Protein AF-A0AAF0C983-F1 (afdb_monomer_lite)

Foldseek 3Di:
DDPPPPVVVVLVVLLVQCVVCVVVPDDSLQSLLPPPCPPDALLVLLVSQLSSCQVVVHQADDLVCLLVQLVVVCVVVQKAFSLLVCQNRVHYDPVSSVVSLVVVQKDWDQDVVVSGIMIHRPPDDPVVNVVSPVVDDHHDDPSSVCSSVSVDPVVVVVVVVVD

Structure (mmCIF, N/CA/C/O backbone):
data_AF-A0AAF0C983-F1
#
_entry.id   AF-A0AAF0C983-F1
#
loop_
_atom_site.group_PDB
_atom_site.id
_atom_site.type_symbol
_atom_site.label_atom_id
_atom_site.label_alt_id
_atom_site.label_comp_id
_atom_site.label_asym_id
_atom_site.label_entity_id
_atom_site.label_seq_id
_atom_site.pdbx_PDB_ins_code
_atom_site.Cartn_x
_atom_site.Cartn_y
_atom_site.Cartn_z
_atom_site.occupancy
_atom_site.B_iso_or_equiv
_atom_site.auth_seq_id
_atom_site.auth_comp_id
_atom_site.auth_asym_id
_atom_site.auth_atom_id
_atom_site.pdbx_PDB_model_num
ATOM 1 N N . MET A 1 1 ? 22.493 5.975 16.125 1.00 35.97 1 MET A N 1
ATOM 2 C CA . MET A 1 1 ? 21.408 5.605 17.059 1.00 35.97 1 MET A CA 1
ATOM 3 C C . MET A 1 1 ? 20.567 6.843 17.314 1.00 35.97 1 MET A C 1
ATOM 5 O O . MET A 1 1 ? 21.024 7.735 18.011 1.00 35.97 1 MET A O 1
ATOM 9 N N . GLY A 1 2 ? 19.399 6.946 16.688 1.00 37.75 2 GLY A N 1
ATOM 10 C CA . GLY A 1 2 ? 18.478 8.067 16.873 1.00 37.75 2 GLY A CA 1
ATOM 11 C C . GLY A 1 2 ? 17.188 7.818 16.095 1.00 37.75 2 GLY A C 1
ATOM 12 O O . GLY A 1 2 ? 17.262 7.388 14.949 1.00 37.75 2 GLY A O 1
ATOM 13 N N . ASN A 1 3 ? 16.045 8.084 16.733 1.00 36.78 3 ASN A N 1
ATOM 14 C CA . ASN A 1 3 ? 14.679 8.077 16.181 1.00 36.78 3 ASN A CA 1
ATOM 15 C C . ASN A 1 3 ? 13.974 6.737 15.889 1.00 36.78 3 ASN A C 1
ATOM 17 O O . ASN A 1 3 ? 13.240 6.645 14.913 1.00 36.78 3 ASN A O 1
ATOM 21 N N . LEU A 1 4 ? 14.071 5.739 16.773 1.00 40.84 4 LEU A N 1
ATOM 22 C CA . LEU A 1 4 ? 13.047 4.673 16.810 1.00 40.84 4 LEU A CA 1
ATOM 23 C C . LEU A 1 4 ? 11.875 5.032 17.752 1.00 40.84 4 LEU A C 1
ATOM 25 O O . LEU A 1 4 ? 10.723 4.851 17.383 1.00 40.84 4 LEU A O 1
ATOM 29 N N . ASN A 1 5 ? 12.132 5.704 18.881 1.00 44.62 5 ASN A N 1
ATOM 30 C CA . ASN A 1 5 ? 11.096 5.942 19.902 1.00 44.62 5 ASN A CA 1
ATOM 31 C C . ASN A 1 5 ? 9.983 6.942 19.511 1.00 44.62 5 ASN A C 1
ATOM 33 O O . ASN A 1 5 ? 8.862 6.804 19.982 1.00 44.62 5 ASN A O 1
ATOM 37 N N . ASN A 1 6 ? 10.249 7.939 18.656 1.00 51.31 6 ASN A N 1
ATOM 38 C CA . ASN A 1 6 ? 9.241 8.963 18.315 1.00 51.31 6 ASN A CA 1
ATOM 39 C C . ASN A 1 6 ? 8.176 8.471 17.319 1.00 51.31 6 ASN A C 1
ATOM 41 O O . ASN A 1 6 ? 7.057 8.977 17.312 1.00 51.31 6 ASN A O 1
ATOM 45 N N . HIS A 1 7 ? 8.512 7.515 16.448 1.00 53.78 7 HIS A N 1
ATOM 46 C CA . HIS A 1 7 ? 7.561 7.000 15.456 1.00 53.78 7 HIS A CA 1
ATOM 47 C C . HIS A 1 7 ? 6.570 6.007 16.066 1.00 53.78 7 HIS A C 1
ATOM 49 O O . HIS A 1 7 ? 5.404 5.976 15.654 1.00 53.78 7 HIS A O 1
ATOM 55 N N . ASP A 1 8 ? 7.020 5.248 17.063 1.00 62.22 8 ASP A N 1
ATOM 56 C CA . ASP A 1 8 ? 6.186 4.309 17.808 1.00 62.22 8 ASP A CA 1
ATOM 57 C C . ASP A 1 8 ? 5.182 5.053 18.698 1.00 62.22 8 ASP A C 1
ATOM 59 O O . ASP A 1 8 ? 4.018 4.664 18.757 1.00 62.22 8 ASP A O 1
ATOM 63 N N . ASP A 1 9 ? 5.583 6.187 19.285 1.00 73.06 9 ASP A N 1
ATOM 64 C CA . ASP A 1 9 ? 4.720 7.026 20.128 1.00 73.06 9 ASP A CA 1
ATOM 65 C C . ASP A 1 9 ? 3.578 7.694 19.333 1.00 73.06 9 ASP A C 1
ATOM 67 O O . ASP A 1 9 ? 2.408 7.652 19.723 1.00 73.06 9 ASP A O 1
ATOM 71 N N . VAL A 1 10 ? 3.876 8.221 18.138 1.00 80.75 10 VAL A N 1
ATOM 72 C CA . VAL A 1 10 ? 2.847 8.785 17.241 1.00 80.75 10 VAL A CA 1
ATOM 73 C C . VAL A 1 10 ? 1.903 7.697 16.723 1.00 80.75 10 VAL A C 1
ATOM 75 O O . VAL A 1 10 ? 0.690 7.905 16.667 1.00 80.75 10 VAL A O 1
ATOM 78 N N . THR A 1 11 ? 2.435 6.526 16.360 1.00 83.69 11 THR A N 1
ATOM 79 C CA . THR A 1 11 ? 1.615 5.398 15.888 1.00 83.69 11 THR A CA 1
ATOM 80 C C . THR A 1 11 ? 0.711 4.875 17.003 1.00 83.69 11 THR A C 1
ATOM 82 O O . THR A 1 11 ? -0.481 4.682 16.770 1.00 83.69 11 THR A O 1
ATOM 85 N N . GLY A 1 12 ? 1.245 4.704 18.215 1.00 84.62 12 GLY A N 1
ATOM 86 C CA . GLY A 1 12 ? 0.483 4.296 19.393 1.00 84.62 12 GLY A CA 1
ATOM 87 C C . GLY A 1 12 ? -0.602 5.310 19.756 1.00 84.62 12 GLY A C 1
ATOM 88 O O . GLY A 1 12 ? -1.743 4.927 20.002 1.00 84.62 12 GLY A O 1
ATOM 89 N N . THR A 1 13 ? -0.296 6.609 19.678 1.00 87.56 13 T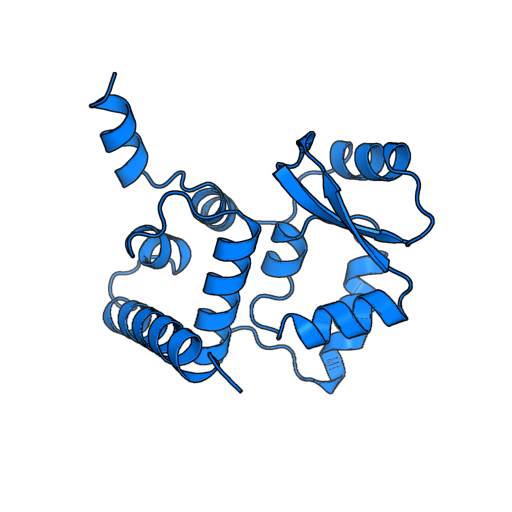HR A N 1
ATOM 90 C CA . THR A 1 13 ? -1.280 7.683 19.887 1.00 87.56 13 THR A CA 1
ATOM 91 C C . THR A 1 13 ? -2.410 7.628 18.856 1.00 87.56 13 THR A C 1
ATOM 93 O O . THR A 1 13 ? -3.584 7.718 19.216 1.00 87.56 13 THR A O 1
ATOM 96 N N . LEU A 1 14 ? -2.088 7.439 17.572 1.00 88.44 14 LEU A N 1
ATOM 97 C CA . LEU A 1 14 ? -3.095 7.301 16.516 1.00 88.44 14 LEU A CA 1
ATOM 98 C C . LEU A 1 14 ? -3.925 6.023 16.672 1.00 88.44 14 LEU A C 1
ATOM 100 O O . LEU A 1 14 ? -5.136 6.056 16.461 1.00 88.44 14 LEU A O 1
ATOM 104 N N . ALA A 1 15 ? -3.308 4.910 17.069 1.00 89.25 15 ALA A N 1
ATOM 105 C CA . ALA A 1 15 ? -4.023 3.671 17.344 1.00 89.25 15 ALA A CA 1
ATOM 106 C C . ALA A 1 15 ? -4.976 3.825 18.540 1.00 89.25 15 ALA A C 1
ATOM 108 O O . ALA A 1 15 ? -6.143 3.449 18.438 1.00 89.25 15 ALA A O 1
ATOM 109 N N . ALA A 1 16 ? -4.534 4.461 19.628 1.00 88.25 16 ALA A N 1
ATOM 110 C CA . ALA A 1 16 ? -5.383 4.786 20.773 1.00 88.25 16 ALA A CA 1
ATOM 111 C C . ALA A 1 16 ? -6.543 5.719 20.383 1.00 88.25 16 ALA A C 1
ATOM 113 O O . ALA A 1 16 ? -7.682 5.494 20.793 1.00 88.25 16 ALA A O 1
ATOM 114 N N . PHE A 1 17 ? -6.282 6.720 19.535 1.00 89.31 17 PHE A N 1
ATOM 115 C CA . PHE A 1 17 ? -7.313 7.596 18.977 1.00 89.31 17 PHE A CA 1
ATOM 116 C C . PHE A 1 17 ? -8.352 6.817 18.158 1.00 89.31 17 PHE A C 1
ATOM 118 O O . PHE A 1 17 ? -9.547 7.073 18.280 1.00 89.31 17 PHE A O 1
ATOM 125 N N . VAL A 1 18 ? -7.920 5.833 17.364 1.00 90.12 18 VAL A N 1
ATOM 126 C CA . VAL A 1 18 ? -8.825 4.947 16.618 1.00 90.12 18 VAL A CA 1
ATOM 127 C C . VAL A 1 18 ? -9.656 4.073 17.556 1.00 90.12 18 VAL A C 1
ATOM 129 O O . VAL A 1 18 ? -10.876 4.023 17.404 1.00 90.12 18 VAL A O 1
ATOM 132 N N . ILE A 1 19 ? -9.033 3.438 18.553 1.00 90.19 19 ILE A N 1
ATOM 133 C CA . ILE A 1 19 ? -9.727 2.594 19.540 1.00 90.19 19 ILE A CA 1
ATOM 134 C C . ILE A 1 19 ? -10.795 3.400 20.286 1.00 90.19 19 ILE A C 1
ATOM 136 O O . ILE A 1 19 ? -11.926 2.937 20.428 1.00 90.19 19 ILE A O 1
ATOM 140 N N . GLY A 1 20 ? -10.474 4.627 20.707 1.00 90.50 20 GLY A N 1
ATOM 141 C CA . GLY A 1 20 ? -11.409 5.504 21.415 1.00 90.50 20 GLY A CA 1
ATOM 142 C C . GLY A 1 20 ? -12.664 5.865 20.612 1.00 90.50 20 GLY A C 1
ATOM 143 O O . GLY A 1 20 ? -13.676 6.234 21.201 1.00 90.50 20 GLY A O 1
ATOM 144 N N . ARG A 1 21 ? -12.621 5.720 19.281 1.00 90.94 21 ARG A N 1
ATOM 145 C CA . ARG A 1 21 ? -13.684 6.134 18.352 1.00 90.94 21 ARG A CA 1
ATOM 146 C C . ARG A 1 21 ? -14.314 4.977 17.576 1.00 90.94 21 ARG A C 1
ATOM 148 O O . ARG A 1 21 ? -15.190 5.198 16.743 1.00 90.94 21 ARG A O 1
ATOM 155 N N . GLN A 1 22 ? -13.923 3.733 17.861 1.00 83.19 22 GLN A N 1
ATOM 156 C CA . GLN A 1 22 ? -14.402 2.551 17.130 1.00 83.19 22 GLN A CA 1
ATOM 157 C C . GLN A 1 22 ? -15.927 2.346 17.219 1.00 83.19 22 GLN A C 1
ATOM 159 O O . GLN A 1 22 ? -16.534 1.780 16.313 1.00 83.19 22 GLN A O 1
ATOM 164 N N . ASN A 1 23 ? -16.559 2.852 18.284 1.00 86.00 23 ASN A N 1
ATOM 165 C CA . ASN A 1 23 ? -18.002 2.736 18.519 1.00 86.00 23 ASN A CA 1
ATOM 166 C C . ASN A 1 23 ? -18.832 3.833 17.825 1.00 86.00 23 ASN A C 1
ATOM 168 O O . ASN A 1 23 ? -20.057 3.797 17.885 1.00 86.00 23 ASN A O 1
ATOM 172 N N . GLU A 1 24 ? -18.198 4.801 17.156 1.00 88.31 24 GLU A N 1
ATOM 173 C CA . GLU A 1 24 ? -18.895 5.897 16.463 1.00 88.31 24 GLU A CA 1
ATOM 174 C C . GLU A 1 24 ? -19.483 5.474 15.102 1.00 88.31 24 GLU A C 1
ATOM 176 O O . GLU A 1 24 ? -20.097 6.284 14.411 1.00 88.31 24 GLU A O 1
ATOM 181 N N . GLY A 1 25 ? -19.273 4.224 14.671 1.00 84.75 25 GLY A N 1
ATOM 182 C CA . GLY A 1 25 ? -19.705 3.744 13.351 1.00 84.75 25 GLY A CA 1
ATOM 183 C C . GLY A 1 25 ? -18.933 4.367 12.178 1.00 84.75 25 GLY A C 1
ATOM 184 O O . GLY A 1 25 ? -19.351 4.252 11.024 1.00 84.75 25 GLY A O 1
ATOM 185 N N . LEU A 1 26 ? -17.807 5.033 12.454 1.00 86.31 26 LEU A N 1
ATOM 186 C CA . LEU A 1 26 ? -16.932 5.634 11.451 1.00 86.31 26 LEU A CA 1
ATOM 187 C C . LEU A 1 26 ? -15.941 4.604 10.896 1.00 86.31 26 LEU A C 1
ATOM 189 O O . LEU A 1 26 ? -15.455 3.730 11.609 1.00 86.31 26 LEU A O 1
ATOM 193 N N . SER A 1 27 ? -15.587 4.735 9.616 1.00 88.44 27 SER A N 1
ATOM 194 C CA . SER A 1 27 ? -14.480 3.964 9.040 1.00 88.44 27 SER A CA 1
ATOM 195 C C . SER A 1 27 ? -13.132 4.454 9.570 1.00 88.44 27 SER A C 1
ATOM 197 O O . SER A 1 27 ? -12.957 5.651 9.808 1.00 88.44 27 SER A O 1
ATOM 199 N N . LEU A 1 28 ? -12.140 3.563 9.636 1.00 89.56 28 LEU A N 1
ATOM 200 C CA . LEU A 1 28 ? -10.756 3.910 9.977 1.00 89.56 28 LEU A CA 1
ATOM 201 C C . LEU A 1 28 ? -10.245 5.103 9.156 1.00 89.56 28 LEU A C 1
ATOM 203 O O . LEU A 1 28 ? -9.722 6.064 9.706 1.00 89.56 28 LEU A O 1
ATOM 207 N N . GLU A 1 29 ? -10.460 5.076 7.842 1.00 90.19 29 GLU A N 1
ATOM 208 C CA . GLU A 1 29 ? -10.080 6.121 6.884 1.00 90.19 29 GLU A CA 1
ATOM 209 C C . GLU A 1 29 ? -10.664 7.492 7.247 1.00 90.19 29 GLU A C 1
ATOM 211 O O . GLU A 1 29 ? -10.053 8.535 7.002 1.00 90.19 29 GLU A O 1
ATOM 216 N N . ARG A 1 30 ? -11.852 7.497 7.859 1.00 87.31 30 ARG A N 1
ATOM 217 C CA . ARG A 1 30 ? -12.529 8.714 8.298 1.00 87.31 30 ARG A CA 1
ATOM 218 C C . ARG A 1 30 ? -11.921 9.222 9.599 1.00 87.31 30 ARG A C 1
ATOM 220 O O . ARG A 1 30 ? -11.605 10.405 9.673 1.00 87.31 30 ARG A O 1
ATOM 227 N N . ILE A 1 31 ? -11.702 8.332 10.565 1.00 88.94 31 ILE A N 1
ATOM 228 C CA . ILE A 1 31 ? -11.060 8.661 11.843 1.00 88.94 31 ILE A CA 1
ATOM 229 C C . ILE A 1 31 ? -9.650 9.217 11.595 1.00 88.94 31 ILE A C 1
ATOM 231 O O . ILE A 1 31 ? -9.315 10.302 12.062 1.00 88.94 31 ILE A O 1
ATOM 235 N N . LEU A 1 32 ? -8.850 8.534 10.775 1.00 88.81 32 LEU A N 1
ATOM 236 C CA . LEU A 1 32 ? -7.504 8.967 10.404 1.00 88.81 32 LEU A CA 1
ATOM 237 C C . LEU A 1 32 ? -7.513 10.291 9.624 1.00 88.81 32 LEU A C 1
ATOM 239 O O . LEU A 1 32 ? -6.641 11.132 9.815 1.00 88.81 32 LEU A O 1
ATOM 243 N N . SER A 1 33 ? -8.507 10.531 8.766 1.00 85.88 33 SER A N 1
ATOM 244 C CA . SER A 1 33 ? -8.632 11.824 8.073 1.00 85.88 33 SER A CA 1
ATOM 245 C C . SER A 1 33 ? -8.856 13.003 9.032 1.00 85.88 33 SER A C 1
ATOM 247 O O . SER A 1 33 ? -8.500 14.130 8.696 1.00 85.88 33 SER A O 1
ATOM 249 N N . GLU A 1 34 ? -9.444 12.760 10.206 1.00 84.88 34 GLU A N 1
ATOM 250 C CA . GLU A 1 34 ? -9.729 13.779 11.225 1.00 84.88 34 GLU A CA 1
ATOM 251 C C . GLU A 1 34 ? -8.553 14.026 12.183 1.00 84.88 34 GLU A C 1
ATOM 253 O O . GLU A 1 34 ? -8.559 15.019 12.905 1.00 84.88 34 GLU A O 1
ATOM 258 N N . SER A 1 35 ? -7.504 13.198 12.154 1.00 78.62 35 SER A N 1
ATOM 259 C CA . SER A 1 35 ? -6.345 13.316 13.051 1.00 78.62 35 SER A CA 1
ATOM 260 C C . SER A 1 35 ? -5.305 14.365 12.610 1.00 78.62 35 SER A C 1
ATOM 262 O O . SER A 1 35 ? -4.155 14.311 13.039 1.00 78.62 35 SER A O 1
ATOM 264 N N . GLY A 1 36 ? -5.666 15.300 11.720 1.00 69.50 36 GLY A N 1
ATOM 265 C CA . GLY A 1 36 ? -4.800 16.425 11.335 1.00 69.50 36 GLY A CA 1
ATOM 266 C C . GLY A 1 36 ? -3.740 16.135 10.262 1.00 69.50 36 GLY A C 1
ATOM 267 O O . GLY A 1 36 ? -2.790 16.896 10.123 1.00 69.50 36 GLY A O 1
ATOM 268 N N . MET A 1 37 ? -3.894 15.082 9.453 1.00 69.88 37 MET A N 1
ATOM 269 C CA . MET A 1 37 ? -2.898 14.652 8.451 1.00 69.88 37 MET A CA 1
ATOM 270 C C . MET A 1 37 ? -2.803 15.512 7.165 1.00 69.88 37 MET A C 1
ATOM 272 O O . MET A 1 37 ? -2.421 15.014 6.105 1.00 69.88 37 MET A O 1
ATOM 276 N N . ALA A 1 38 ? -3.167 16.795 7.186 1.00 67.31 38 ALA A N 1
ATOM 277 C CA . ALA A 1 38 ? -3.146 17.646 5.987 1.00 67.31 38 ALA A CA 1
ATOM 278 C C . ALA A 1 38 ? -1.727 17.801 5.388 1.00 67.31 38 ALA A C 1
ATOM 280 O O . ALA A 1 38 ? -0.740 17.838 6.113 1.00 67.31 38 ALA A O 1
ATOM 281 N N . GLY A 1 39 ? -1.616 17.877 4.054 1.00 68.69 39 GLY A N 1
ATOM 282 C CA . GLY A 1 39 ? -0.329 18.071 3.357 1.00 68.69 39 GLY A CA 1
ATOM 283 C C . GLY A 1 39 ? 0.589 16.840 3.286 1.00 68.69 39 GLY A C 1
ATOM 284 O O . GLY A 1 39 ? 1.689 16.928 2.752 1.00 68.69 39 GLY A O 1
ATOM 285 N N . ILE A 1 40 ? 0.145 15.689 3.795 1.00 84.00 40 ILE A N 1
ATOM 286 C CA . ILE A 1 40 ? 0.905 14.435 3.783 1.00 84.00 40 ILE A CA 1
ATOM 287 C C . ILE A 1 40 ? 0.727 13.696 2.446 1.00 84.00 40 ILE A C 1
ATOM 289 O O . ILE A 1 40 ? -0.387 13.619 1.921 1.00 84.00 40 ILE A O 1
ATOM 293 N N . SER A 1 41 ? 1.821 13.128 1.923 1.00 89.62 41 SER A N 1
ATOM 294 C CA . SER A 1 41 ? 1.848 12.364 0.667 1.00 89.62 41 SER A CA 1
ATOM 295 C C . SER A 1 41 ? 0.987 11.089 0.707 1.00 89.62 41 SER A C 1
ATOM 297 O O . SER A 1 41 ? 0.734 10.532 1.779 1.00 89.62 41 SER A O 1
ATOM 299 N N . ILE A 1 42 ? 0.593 10.579 -0.471 1.00 92.19 42 ILE A N 1
ATOM 300 C CA . ILE A 1 42 ? -0.106 9.283 -0.613 1.00 92.19 42 ILE A CA 1
ATOM 301 C C . ILE A 1 42 ? 0.684 8.167 0.075 1.00 92.19 42 ILE A C 1
ATOM 303 O O . ILE A 1 42 ? 0.109 7.366 0.809 1.00 92.19 42 ILE A O 1
ATOM 307 N N . TYR A 1 43 ? 2.000 8.141 -0.143 1.00 93.38 43 TYR A N 1
ATOM 308 C CA . TYR A 1 43 ? 2.897 7.159 0.457 1.00 93.38 43 TYR A CA 1
ATOM 309 C C . TYR A 1 43 ? 2.821 7.207 1.986 1.00 93.38 43 TYR A C 1
ATOM 311 O O . TYR A 1 43 ? 2.454 6.223 2.619 1.00 93.38 43 TYR A O 1
ATOM 319 N N . SER A 1 44 ? 3.054 8.382 2.573 1.00 91.19 44 SER A N 1
ATOM 320 C CA . SER A 1 44 ? 3.072 8.553 4.026 1.00 91.19 44 SER A CA 1
ATOM 321 C C . SER A 1 44 ? 1.718 8.230 4.671 1.00 91.19 44 SER A C 1
ATOM 323 O O . SER A 1 44 ? 1.690 7.615 5.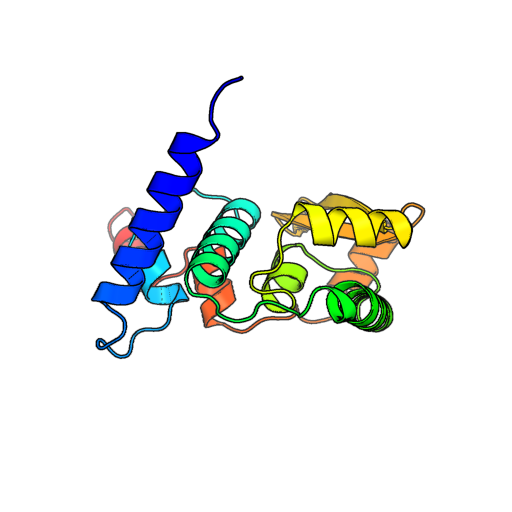729 1.00 91.19 44 SER A O 1
ATOM 325 N N . ARG A 1 45 ? 0.592 8.568 4.026 1.00 92.25 45 ARG A N 1
ATOM 326 C CA . ARG A 1 45 ? -0.750 8.166 4.494 1.00 92.25 45 ARG A CA 1
ATOM 327 C C . ARG A 1 45 ? -0.956 6.654 4.428 1.00 92.25 45 ARG A C 1
ATOM 329 O O . ARG A 1 45 ? -1.490 6.070 5.368 1.00 92.25 45 ARG A O 1
ATOM 336 N N . GLY A 1 46 ? -0.519 6.017 3.341 1.00 94.31 46 GLY A N 1
ATOM 337 C CA . GLY A 1 46 ? -0.527 4.560 3.211 1.00 94.31 46 GLY A CA 1
ATOM 338 C C . GLY A 1 46 ? 0.231 3.885 4.355 1.00 94.31 46 GLY A C 1
ATOM 339 O O . GLY A 1 46 ? -0.322 3.002 5.009 1.00 94.31 46 GLY A O 1
ATOM 340 N N . GLU A 1 47 ? 1.435 4.376 4.661 1.00 94.56 47 GLU A N 1
ATOM 341 C CA . GLU A 1 47 ? 2.268 3.847 5.747 1.00 94.56 47 GLU A CA 1
ATOM 342 C C . GLU A 1 47 ? 1.679 4.095 7.129 1.00 94.56 47 GLU A C 1
ATOM 344 O O . GLU A 1 47 ? 1.652 3.188 7.958 1.00 94.56 47 GLU A O 1
ATOM 349 N N . THR A 1 48 ? 1.164 5.296 7.398 1.00 92.75 48 THR A N 1
ATOM 350 C CA . THR A 1 48 ? 0.510 5.585 8.679 1.00 92.75 48 THR A CA 1
ATOM 351 C C . THR A 1 48 ? -0.671 4.649 8.907 1.00 92.75 48 THR A C 1
ATOM 353 O O . THR A 1 48 ? -0.791 4.065 9.983 1.00 92.75 48 THR A O 1
ATOM 356 N N . ARG A 1 49 ? -1.518 4.454 7.890 1.00 93.81 49 ARG A N 1
ATOM 357 C CA . ARG A 1 49 ? -2.636 3.513 7.972 1.00 93.81 49 ARG A CA 1
ATOM 358 C C . ARG A 1 49 ? -2.153 2.089 8.243 1.00 93.81 49 ARG A C 1
ATOM 360 O O . ARG A 1 49 ? -2.734 1.424 9.097 1.00 93.81 49 ARG A O 1
ATOM 367 N N . ALA A 1 50 ? -1.108 1.639 7.550 1.00 95.62 50 ALA A N 1
ATOM 368 C CA . ALA A 1 50 ? -0.575 0.294 7.729 1.00 95.62 50 ALA A CA 1
ATOM 369 C C . ALA A 1 50 ? -0.026 0.063 9.136 1.00 95.62 50 ALA A C 1
ATOM 371 O O . ALA A 1 50 ? -0.359 -0.933 9.771 1.00 95.62 50 ALA A O 1
ATOM 372 N N . ARG A 1 51 ? 0.726 1.027 9.672 1.00 94.31 51 ARG A N 1
ATOM 373 C CA . ARG A 1 51 ? 1.267 0.961 11.036 1.00 94.31 51 ARG A CA 1
ATOM 374 C C . ARG A 1 51 ? 0.173 0.949 12.100 1.00 94.31 51 ARG A C 1
ATOM 376 O O . ARG A 1 51 ? 0.261 0.177 13.050 1.00 94.31 51 ARG A O 1
ATOM 383 N N . VAL A 1 52 ? -0.872 1.761 11.929 1.00 93.56 52 VAL A N 1
ATOM 384 C CA . VAL A 1 52 ? -2.034 1.746 12.831 1.00 93.56 52 VAL A CA 1
ATOM 385 C C . VAL A 1 52 ? -2.721 0.383 12.789 1.00 93.56 52 VAL A C 1
ATOM 387 O O . VAL A 1 52 ? -2.977 -0.195 13.838 1.00 93.56 52 VAL A O 1
ATOM 390 N N . LEU A 1 53 ? -2.978 -0.173 11.603 1.00 94.62 53 LEU A N 1
ATOM 391 C CA . LEU A 1 53 ? -3.609 -1.490 11.484 1.00 94.62 53 LEU A CA 1
ATOM 392 C C . LEU A 1 53 ? -2.743 -2.621 12.054 1.00 94.62 53 LEU A C 1
ATOM 394 O O . LEU A 1 53 ? -3.277 -3.509 12.715 1.00 94.62 53 LEU A O 1
ATOM 398 N N . TYR A 1 54 ? -1.427 -2.561 11.850 1.00 94.44 54 TYR A N 1
ATOM 399 C CA . TYR A 1 54 ? -0.472 -3.494 12.442 1.00 94.44 54 TYR A CA 1
ATOM 400 C C . TYR A 1 54 ? -0.527 -3.449 13.971 1.00 94.44 54 TYR A C 1
ATOM 402 O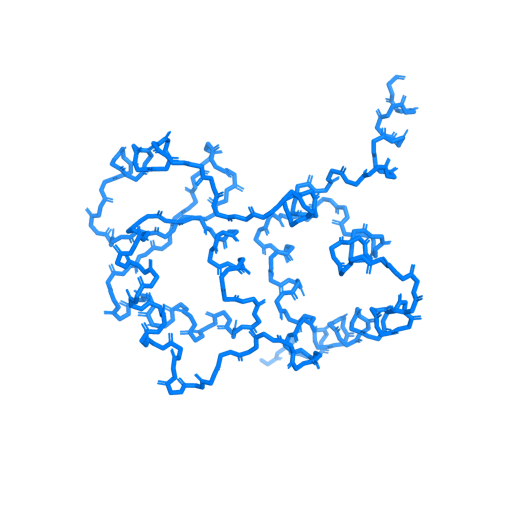 O . TYR A 1 54 ? -0.663 -4.485 14.616 1.00 94.44 54 TYR A O 1
ATOM 410 N N . HIS A 1 55 ? -0.512 -2.247 14.557 1.00 93.00 55 HIS A N 1
ATOM 411 C CA . HIS A 1 55 ? -0.625 -2.066 16.005 1.00 93.00 55 HIS A CA 1
ATOM 412 C C . HIS A 1 55 ? -1.949 -2.615 16.562 1.00 93.00 55 HIS A C 1
ATOM 414 O O . HIS A 1 55 ? -1.985 -3.147 17.668 1.00 93.00 55 HIS A O 1
ATOM 420 N N . LEU A 1 56 ? -3.032 -2.525 15.785 1.00 91.25 56 LEU A N 1
ATOM 421 C CA . LEU A 1 56 ? -4.340 -3.086 16.134 1.00 91.25 56 LEU A CA 1
ATOM 422 C C . LEU A 1 56 ? -4.456 -4.599 15.865 1.00 91.25 56 LEU A C 1
ATOM 424 O O . LEU A 1 56 ? -5.504 -5.178 16.138 1.00 91.25 56 LEU A O 1
ATOM 428 N N . GLY A 1 57 ? -3.425 -5.244 15.310 1.00 92.25 57 GLY A N 1
ATOM 429 C CA . GLY A 1 57 ? -3.451 -6.668 14.962 1.00 92.25 57 GLY A CA 1
ATOM 430 C C . GLY A 1 57 ? -4.396 -7.012 13.804 1.00 92.25 57 GLY A C 1
ATOM 431 O O . GLY A 1 57 ? -4.820 -8.158 13.666 1.00 92.25 57 GLY A O 1
ATOM 432 N N . VAL A 1 58 ? -4.770 -6.036 12.974 1.00 92.12 58 VAL A N 1
ATOM 433 C CA . VAL A 1 58 ? -5.760 -6.207 11.901 1.00 92.12 58 VAL A CA 1
ATOM 434 C C . VAL A 1 58 ? -5.056 -6.366 10.565 1.00 92.12 58 VAL A C 1
ATOM 436 O O . VAL A 1 58 ? -4.235 -5.533 10.209 1.00 92.12 58 VAL A O 1
ATOM 439 N N . GLY A 1 59 ? -5.435 -7.369 9.768 1.00 91.50 59 GLY A N 1
ATOM 440 C CA . GLY A 1 59 ? -5.004 -7.480 8.366 1.00 91.50 59 GLY A CA 1
ATOM 441 C C . GLY A 1 59 ? -3.518 -7.789 8.167 1.00 91.50 59 GLY A C 1
ATOM 442 O O . GLY A 1 59 ? -2.979 -7.434 7.122 1.00 91.50 59 GLY A O 1
ATOM 443 N N . ILE A 1 60 ? -2.881 -8.406 9.164 1.00 94.44 60 ILE A N 1
ATOM 444 C CA . ILE A 1 60 ? -1.510 -8.920 9.093 1.00 94.44 60 ILE A CA 1
ATOM 445 C C . ILE A 1 60 ? -1.550 -10.280 8.394 1.00 94.44 60 ILE A C 1
ATOM 447 O O . ILE A 1 60 ? -2.324 -11.159 8.784 1.00 94.44 60 ILE A O 1
ATOM 451 N N . THR A 1 61 ? -0.736 -10.451 7.360 1.00 94.94 61 THR A N 1
ATOM 452 C CA . THR A 1 61 ? -0.560 -11.738 6.690 1.00 94.94 61 THR A CA 1
ATOM 453 C C . THR A 1 61 ? 0.368 -12.607 7.541 1.00 94.94 61 THR A C 1
ATOM 455 O O . THR A 1 61 ? 1.394 -12.110 8.007 1.00 94.94 61 THR A O 1
ATOM 458 N N . PRO A 1 62 ? 0.058 -13.898 7.762 1.00 93.56 62 PRO A N 1
ATOM 459 C CA . PRO A 1 62 ? 1.014 -14.814 8.377 1.00 93.56 62 PRO A CA 1
ATOM 460 C C . PRO A 1 62 ? 2.343 -14.798 7.615 1.00 93.56 62 PRO A C 1
ATOM 462 O O . PRO A 1 62 ? 2.344 -14.778 6.382 1.00 93.56 62 PRO A O 1
ATOM 465 N N . THR A 1 63 ? 3.466 -14.788 8.331 1.00 90.62 63 THR A N 1
ATOM 466 C CA . THR A 1 63 ? 4.805 -14.598 7.748 1.00 90.62 63 THR A CA 1
ATOM 467 C C . THR A 1 63 ? 5.101 -15.607 6.637 1.00 90.62 63 THR A C 1
ATOM 469 O O . THR A 1 63 ? 5.638 -15.249 5.593 1.00 90.62 63 THR A O 1
ATOM 472 N N . GLU A 1 64 ? 4.689 -16.858 6.822 1.00 94.81 64 GLU A N 1
ATOM 473 C CA . GLU A 1 64 ? 4.843 -17.950 5.861 1.00 94.81 64 GLU A CA 1
ATOM 474 C C . GLU A 1 64 ? 3.964 -17.812 4.606 1.00 94.81 64 GLU A C 1
ATOM 476 O O . GLU A 1 64 ? 4.206 -18.490 3.609 1.00 94.81 64 GLU A O 1
ATOM 481 N N . LEU A 1 65 ? 2.960 -16.931 4.634 1.00 97.25 65 LEU A N 1
ATOM 482 C CA . LEU A 1 65 ? 2.037 -16.679 3.525 1.00 97.25 65 LEU A CA 1
ATOM 483 C C . LEU A 1 65 ? 2.291 -15.347 2.811 1.00 97.25 65 LEU A C 1
ATOM 485 O O . LEU A 1 65 ? 1.717 -15.129 1.745 1.00 97.25 65 LEU A O 1
ATOM 489 N N . LEU A 1 66 ? 3.135 -14.463 3.355 1.00 97.12 66 LEU A N 1
ATOM 490 C CA . LEU A 1 66 ? 3.366 -13.138 2.776 1.00 97.12 66 LEU A CA 1
ATOM 491 C C . LEU A 1 66 ? 4.009 -13.214 1.384 1.00 97.12 66 LEU A C 1
ATOM 493 O O . LEU A 1 66 ? 3.541 -12.554 0.457 1.00 97.12 66 LEU A O 1
ATOM 497 N N . GLU A 1 67 ? 5.054 -14.027 1.223 1.00 97.88 67 GLU A N 1
ATOM 498 C CA . GLU A 1 67 ? 5.740 -14.193 -0.065 1.00 97.88 67 GLU A CA 1
ATOM 499 C C . GLU A 1 67 ? 4.840 -14.846 -1.126 1.00 97.88 67 GLU A C 1
ATOM 501 O O . GLU A 1 67 ? 4.651 -14.211 -2.165 1.00 97.88 67 GLU A O 1
ATOM 506 N N . PRO A 1 68 ? 4.163 -15.986 -0.863 1.00 98.06 68 PRO A N 1
ATOM 507 C CA . PRO A 1 68 ? 3.175 -16.536 -1.795 1.00 98.06 68 PRO A CA 1
ATOM 508 C C . PRO A 1 68 ? 2.063 -15.542 -2.163 1.00 98.06 68 PRO A C 1
ATOM 510 O O . PRO A 1 68 ? 1.697 -15.407 -3.328 1.00 98.06 68 PRO A O 1
ATOM 513 N N . ALA A 1 69 ? 1.546 -14.785 -1.190 1.00 97.69 69 ALA A N 1
ATOM 514 C CA . ALA A 1 69 ? 0.509 -13.793 -1.458 1.00 97.69 69 ALA A CA 1
ATOM 515 C C . ALA A 1 69 ? 1.013 -12.639 -2.343 1.00 97.69 69 ALA A C 1
ATOM 517 O O . ALA A 1 69 ? 0.246 -12.113 -3.157 1.00 97.69 69 ALA A O 1
ATOM 518 N N . LEU A 1 70 ? 2.276 -12.225 -2.189 1.00 98.00 70 LEU A N 1
ATOM 519 C CA . LEU A 1 70 ? 2.915 -11.229 -3.052 1.00 98.00 70 LEU A CA 1
ATOM 520 C C . LEU A 1 70 ? 3.166 -11.776 -4.456 1.00 98.00 70 LEU A C 1
ATOM 522 O O . LEU A 1 70 ? 2.900 -11.057 -5.416 1.00 98.00 70 LEU A O 1
ATOM 526 N N . GLU A 1 71 ? 3.610 -13.025 -4.590 1.00 98.00 71 GLU A N 1
ATOM 527 C CA . GLU A 1 71 ? 3.759 -13.704 -5.884 1.00 98.00 71 GLU A CA 1
ATOM 528 C C . GLU A 1 71 ? 2.430 -13.748 -6.651 1.00 98.00 71 GLU A C 1
ATOM 530 O O . GLU A 1 71 ? 2.357 -13.302 -7.803 1.00 98.00 71 GLU A O 1
ATOM 535 N N . ASP A 1 72 ? 1.354 -14.170 -5.983 1.00 98.00 72 ASP A N 1
ATOM 536 C CA . ASP A 1 72 ? 0.002 -14.156 -6.542 1.00 98.00 72 ASP A CA 1
ATOM 537 C C . ASP A 1 72 ? -0.412 -12.739 -6.956 1.00 98.00 72 ASP A C 1
ATOM 539 O O . ASP A 1 72 ? -0.920 -12.520 -8.060 1.00 98.00 72 ASP A O 1
ATOM 543 N N . PHE A 1 73 ? -0.158 -11.744 -6.102 1.00 97.88 73 PHE A N 1
ATOM 544 C CA . PHE A 1 73 ? -0.505 -10.356 -6.387 1.00 97.88 73 PHE A CA 1
ATOM 545 C C . PHE A 1 73 ? 0.226 -9.810 -7.618 1.00 97.88 73 PHE A C 1
ATOM 547 O O . PHE A 1 73 ? -0.421 -9.230 -8.492 1.00 97.88 73 PHE A O 1
ATOM 554 N N . VAL A 1 74 ? 1.543 -10.008 -7.728 1.00 97.50 74 VAL A N 1
ATOM 555 C CA . VAL A 1 74 ? 2.313 -9.500 -8.874 1.00 97.50 74 VAL A CA 1
ATOM 556 C C . VAL A 1 74 ? 2.017 -10.263 -10.167 1.00 97.50 74 VAL A C 1
ATOM 558 O O . VAL A 1 74 ? 2.197 -9.709 -11.251 1.00 97.50 74 VAL A O 1
ATOM 561 N N . SER A 1 75 ? 1.520 -11.502 -10.078 1.00 96.69 75 SER A N 1
ATOM 562 C CA . SER A 1 75 ? 1.047 -12.251 -11.248 1.00 96.69 75 SER A CA 1
ATOM 563 C C . SER A 1 75 ? -0.211 -11.621 -11.867 1.00 96.69 75 SER A C 1
ATOM 565 O O . SER A 1 75 ? -0.324 -11.524 -13.091 1.00 96.69 75 SER A O 1
ATOM 567 N N . LEU A 1 76 ? -1.125 -11.121 -11.027 1.00 95.50 76 LEU A N 1
ATOM 568 C CA . LEU A 1 76 ? -2.362 -10.451 -11.443 1.00 95.50 76 LEU A CA 1
ATOM 569 C C . LEU A 1 76 ? -2.127 -8.979 -11.801 1.00 95.50 76 LEU A C 1
ATOM 571 O O . LEU A 1 76 ? -2.730 -8.444 -12.734 1.00 95.50 76 LEU A O 1
ATOM 575 N N . TYR A 1 77 ? -1.234 -8.324 -11.063 1.00 96.56 77 TYR A N 1
ATOM 576 C CA . TYR A 1 77 ? -0.894 -6.917 -11.207 1.00 96.56 77 TYR A CA 1
ATOM 577 C C . TYR A 1 77 ? 0.613 -6.781 -11.450 1.00 96.56 77 TYR A C 1
ATOM 579 O O . TYR A 1 77 ? 1.352 -6.433 -10.535 1.00 96.56 77 TYR A O 1
ATOM 587 N N . PRO A 1 78 ? 1.103 -6.978 -12.686 1.00 96.00 78 PRO A N 1
ATOM 588 C CA . PRO A 1 78 ? 2.536 -6.884 -12.986 1.00 96.00 78 PRO A CA 1
ATOM 589 C C . PRO A 1 78 ? 3.090 -5.457 -12.867 1.00 96.00 78 PRO A C 1
ATOM 591 O O . PRO A 1 78 ? 4.295 -5.237 -12.889 1.00 96.00 78 PRO A O 1
ATOM 594 N N . VAL A 1 79 ? 2.215 -4.455 -12.786 1.00 98.06 79 VAL A N 1
ATOM 595 C CA . VAL A 1 79 ? 2.566 -3.058 -12.527 1.00 98.06 79 VAL A CA 1
ATOM 596 C C . VAL A 1 79 ? 1.516 -2.479 -11.596 1.00 98.06 79 VAL A C 1
ATOM 598 O O . VAL A 1 79 ? 0.321 -2.498 -11.916 1.00 98.06 79 VAL A O 1
ATOM 601 N N . PHE A 1 80 ? 1.948 -1.930 -10.468 1.00 98.12 80 PHE A N 1
ATOM 602 C CA . PHE A 1 80 ? 1.045 -1.462 -9.422 1.00 98.12 80 PHE A CA 1
ATOM 603 C C . PHE A 1 80 ? 1.592 -0.250 -8.683 1.00 98.12 80 PHE A C 1
ATOM 60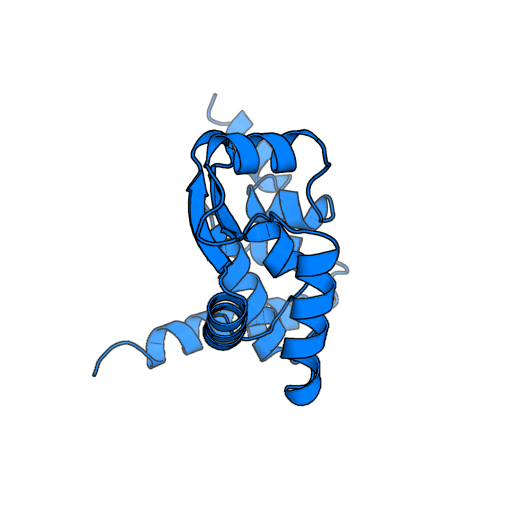5 O O . PHE A 1 80 ? 2.796 -0.048 -8.542 1.00 98.12 80 PHE A O 1
ATOM 612 N N . ARG A 1 81 ? 0.671 0.590 -8.228 1.00 97.69 81 ARG A N 1
ATOM 613 C CA . ARG A 1 81 ? 0.957 1.774 -7.428 1.00 97.69 81 ARG A CA 1
ATOM 614 C C . ARG A 1 81 ? 1.157 1.381 -5.968 1.00 97.69 81 ARG A C 1
ATOM 616 O O . ARG A 1 81 ? 0.605 0.384 -5.504 1.00 97.69 81 ARG A O 1
ATOM 623 N N . TRP A 1 82 ? 1.872 2.212 -5.217 1.00 97.12 82 TRP A N 1
ATOM 624 C CA . TRP A 1 82 ? 2.037 2.020 -3.775 1.00 97.12 82 TRP A CA 1
ATOM 625 C C . TRP A 1 82 ? 0.703 1.928 -3.026 1.00 97.12 82 TRP A C 1
ATOM 627 O O . TRP A 1 82 ? 0.525 1.062 -2.175 1.00 97.12 82 TRP A O 1
ATOM 637 N N . SER A 1 83 ? -0.262 2.779 -3.385 1.00 96.88 83 SER A N 1
ATOM 638 C CA . SER A 1 83 ? -1.614 2.738 -2.810 1.00 96.88 83 SER A CA 1
ATOM 639 C C . SER A 1 83 ? -2.310 1.389 -3.010 1.00 96.88 83 SER A C 1
ATOM 641 O O . SER A 1 83 ? -2.981 0.897 -2.114 1.00 96.88 83 SER A O 1
ATOM 643 N N . GLU A 1 84 ? -2.115 0.744 -4.154 1.00 97.81 84 GLU A N 1
ATOM 644 C CA . GLU A 1 84 ? -2.738 -0.548 -4.457 1.00 97.81 84 GLU A CA 1
ATOM 645 C C . GLU A 1 84 ? -2.096 -1.676 -3.650 1.00 97.81 84 GLU A C 1
ATOM 647 O O . GLU A 1 84 ? -2.795 -2.527 -3.097 1.00 97.81 84 GLU A O 1
ATOM 652 N N . LEU A 1 85 ? -0.766 -1.636 -3.520 1.00 97.50 85 LEU A N 1
ATOM 653 C CA . LEU A 1 85 ? -0.025 -2.547 -2.654 1.00 97.50 85 LEU A CA 1
ATOM 654 C C . LEU A 1 85 ? -0.504 -2.417 -1.203 1.00 97.50 85 LEU A C 1
ATOM 656 O O . LEU A 1 85 ? -0.834 -3.420 -0.580 1.00 97.50 85 LEU A O 1
ATOM 660 N N . ARG A 1 86 ? -0.645 -1.187 -0.694 1.00 96.19 86 ARG A N 1
ATOM 661 C CA . ARG A 1 86 ? -1.134 -0.910 0.668 1.00 96.19 86 ARG A CA 1
ATOM 662 C C . ARG A 1 86 ? -2.622 -1.151 0.878 1.00 96.19 86 ARG A C 1
ATOM 664 O O . ARG A 1 86 ? -3.061 -1.332 2.013 1.00 96.19 86 ARG A O 1
ATOM 671 N N . TYR A 1 87 ? -3.408 -1.194 -0.189 1.00 96.19 87 TYR A N 1
ATOM 672 C CA . TYR A 1 87 ? -4.782 -1.668 -0.112 1.00 96.19 87 TYR A CA 1
ATOM 673 C C . TYR A 1 87 ? -4.839 -3.189 0.092 1.00 96.19 87 TYR A C 1
ATOM 675 O O . TYR A 1 87 ? -5.641 -3.675 0.897 1.00 96.19 87 TYR A O 1
ATOM 683 N N . ARG A 1 88 ? -3.976 -3.938 -0.612 1.00 96.44 88 ARG A N 1
ATOM 684 C CA . ARG A 1 88 ? -3.931 -5.407 -0.574 1.00 96.44 88 ARG A CA 1
ATOM 685 C C . ARG A 1 88 ? -3.203 -5.971 0.651 1.00 96.44 88 ARG A C 1
ATOM 687 O O . ARG A 1 88 ? -3.713 -6.920 1.249 1.00 96.44 88 ARG A O 1
ATOM 694 N N . PHE A 1 89 ? -2.051 -5.399 0.992 1.00 96.94 89 PHE A N 1
ATOM 695 C CA . PHE A 1 89 ? -1.185 -5.737 2.128 1.00 96.94 89 PHE A CA 1
ATOM 696 C C . PHE A 1 89 ? -1.302 -4.613 3.145 1.00 96.94 89 PHE A C 1
ATOM 698 O O . PHE A 1 89 ? -0.566 -3.619 3.132 1.00 96.94 89 PHE A O 1
ATOM 705 N N . LYS A 1 90 ? -2.370 -4.717 3.938 1.00 94.81 90 LYS A N 1
ATOM 706 C CA . LYS A 1 90 ? -2.915 -3.586 4.689 1.00 94.81 90 LYS A CA 1
ATOM 707 C C . LYS A 1 90 ? -2.014 -3.153 5.827 1.00 94.81 90 LYS A C 1
ATOM 709 O O . LYS A 1 90 ? -2.056 -1.976 6.163 1.00 94.81 90 LYS A O 1
ATOM 714 N N . SER A 1 91 ? -1.256 -4.088 6.387 1.00 95.94 91 SER A N 1
ATOM 715 C CA . SER A 1 91 ? -0.588 -3.924 7.680 1.00 95.94 91 SER A CA 1
ATOM 716 C C . SER A 1 91 ? 0.809 -4.522 7.702 1.00 95.94 91 SER A C 1
ATOM 718 O O . SER A 1 91 ? 1.564 -4.249 8.628 1.00 95.94 91 SER A O 1
ATOM 720 N N . ASP A 1 92 ? 1.154 -5.335 6.703 1.00 97.06 92 ASP A N 1
ATOM 721 C CA . ASP A 1 92 ? 2.438 -6.021 6.644 1.00 97.06 92 ASP A CA 1
ATOM 722 C C . ASP A 1 92 ? 3.597 -5.003 6.618 1.00 97.06 92 ASP A C 1
ATOM 724 O O . ASP A 1 92 ? 3.480 -3.952 5.961 1.00 97.06 92 ASP A O 1
ATOM 728 N N . PRO A 1 93 ? 4.712 -5.265 7.325 1.00 94.69 93 PRO A N 1
ATOM 729 C CA . PRO A 1 93 ? 5.826 -4.330 7.397 1.00 94.69 93 PRO A CA 1
ATOM 730 C C . PRO A 1 93 ? 6.375 -3.980 6.013 1.00 94.69 93 PRO A C 1
ATOM 732 O O . PRO A 1 93 ? 6.629 -4.851 5.185 1.00 94.69 93 PRO A O 1
ATOM 735 N N . GLU A 1 94 ? 6.602 -2.686 5.773 1.00 95.81 94 GLU A N 1
ATOM 736 C CA . GLU A 1 94 ? 7.171 -2.185 4.514 1.00 95.81 94 GLU A CA 1
ATOM 737 C C . GLU A 1 94 ? 8.423 -2.947 4.091 1.00 95.81 94 GLU A C 1
ATOM 739 O O . GLU A 1 94 ? 8.496 -3.457 2.980 1.00 95.81 94 GLU A O 1
ATOM 744 N N . GLN A 1 95 ? 9.372 -3.076 5.014 1.00 96.00 95 GLN A N 1
ATOM 745 C CA . GLN A 1 95 ? 10.671 -3.685 4.751 1.00 96.00 95 GLN A CA 1
ATOM 746 C C . GLN A 1 95 ? 10.546 -5.147 4.308 1.00 96.00 95 GLN A C 1
ATOM 748 O O . GLN A 1 95 ? 11.316 -5.596 3.462 1.00 96.00 95 GLN A O 1
ATOM 753 N N . GLU A 1 96 ? 9.570 -5.884 4.844 1.00 96.75 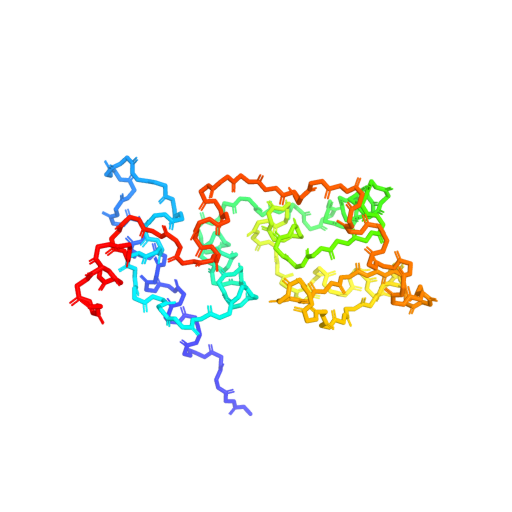96 GLU A N 1
ATOM 754 C CA . GLU A 1 96 ? 9.321 -7.276 4.461 1.00 96.75 96 GLU A CA 1
ATOM 755 C C . GLU A 1 96 ? 8.743 -7.361 3.047 1.00 96.75 96 GLU A C 1
ATOM 757 O O . GLU A 1 96 ? 9.239 -8.134 2.224 1.00 96.75 96 GLU A O 1
ATOM 762 N N . ILE A 1 97 ? 7.760 -6.509 2.733 1.00 97.69 97 ILE A N 1
ATOM 763 C CA . ILE A 1 97 ? 7.182 -6.420 1.389 1.00 97.69 97 ILE A CA 1
ATOM 764 C C . ILE A 1 97 ? 8.258 -6.040 0.363 1.00 97.69 97 ILE A C 1
ATOM 766 O O . ILE A 1 97 ? 8.391 -6.698 -0.669 1.00 97.69 97 ILE A O 1
ATOM 770 N N . GLU A 1 98 ? 9.044 -4.996 0.633 1.00 97.94 98 GLU A N 1
ATOM 771 C CA . GLU A 1 98 ? 10.084 -4.522 -0.284 1.00 97.94 98 GLU A CA 1
ATOM 772 C C . GLU A 1 98 ? 11.172 -5.574 -0.510 1.00 97.94 98 GLU A C 1
ATOM 774 O O . GLU A 1 98 ? 11.592 -5.792 -1.650 1.00 97.94 98 GLU A O 1
ATOM 779 N N . ALA A 1 99 ? 11.598 -6.273 0.548 1.00 98.06 99 ALA A N 1
ATOM 780 C CA . ALA A 1 99 ? 12.576 -7.349 0.439 1.00 98.06 99 ALA A CA 1
ATOM 781 C C . ALA A 1 99 ? 12.090 -8.461 -0.503 1.00 98.06 99 ALA A C 1
ATOM 783 O O . ALA A 1 99 ? 12.851 -8.904 -1.368 1.00 98.06 99 ALA A O 1
ATOM 784 N N . ILE A 1 100 ? 10.825 -8.874 -0.383 1.00 98.31 100 ILE A N 1
ATOM 785 C CA . ILE A 1 100 ? 10.213 -9.875 -1.267 1.00 98.31 100 ILE A CA 1
ATOM 786 C C . ILE A 1 100 ? 10.128 -9.344 -2.702 1.00 98.31 100 ILE A C 1
ATOM 788 O O . ILE A 1 100 ? 10.588 -10.004 -3.631 1.00 98.31 100 ILE A O 1
ATOM 792 N N . LEU A 1 101 ? 9.623 -8.125 -2.908 1.00 98.38 101 LEU A N 1
ATOM 793 C CA . LEU A 1 101 ? 9.517 -7.535 -4.247 1.00 98.38 101 LEU A CA 1
ATOM 794 C C . LEU A 1 101 ? 10.879 -7.438 -4.948 1.00 98.38 101 LEU A C 1
ATOM 796 O O . LEU A 1 101 ? 10.989 -7.715 -6.145 1.00 98.38 101 LEU A O 1
ATOM 800 N N . HIS A 1 102 ? 11.939 -7.111 -4.214 1.00 98.31 102 HIS A N 1
ATOM 801 C CA . HIS A 1 102 ? 13.292 -7.116 -4.759 1.00 98.31 102 HIS A CA 1
ATOM 802 C C . HIS A 1 102 ? 13.787 -8.519 -5.129 1.00 98.31 102 HIS A C 1
ATOM 804 O O . HIS A 1 102 ? 14.407 -8.659 -6.189 1.00 98.31 102 HIS A O 1
ATOM 810 N N . ARG A 1 103 ? 13.479 -9.559 -4.336 1.00 97.94 103 ARG A N 1
ATOM 811 C CA . ARG A 1 103 ? 13.750 -10.962 -4.717 1.00 97.94 103 ARG A CA 1
ATOM 812 C C . ARG A 1 103 ? 13.013 -11.353 -5.997 1.00 97.94 103 ARG A C 1
ATOM 814 O O . ARG A 1 103 ? 13.603 -11.990 -6.865 1.00 97.94 103 ARG A O 1
ATOM 821 N N . LEU A 1 104 ? 11.782 -10.871 -6.167 1.00 97.50 104 LEU A N 1
ATOM 822 C CA . LEU A 1 104 ? 10.974 -11.051 -7.378 1.00 97.50 104 LEU A CA 1
ATOM 823 C C . LEU A 1 104 ? 11.432 -10.178 -8.561 1.00 97.50 104 LEU A C 1
ATOM 825 O O . LEU A 1 104 ? 10.779 -10.146 -9.602 1.00 97.50 104 LEU A O 1
ATOM 829 N N . THR A 1 105 ? 12.569 -9.484 -8.449 1.00 97.81 105 THR A N 1
ATOM 830 C CA . THR A 1 105 ? 13.155 -8.603 -9.475 1.00 97.81 105 THR A CA 1
ATOM 831 C C . THR A 1 105 ? 12.322 -7.360 -9.810 1.00 97.81 105 THR A C 1
ATOM 833 O O . THR A 1 105 ? 12.452 -6.784 -10.894 1.00 97.81 105 THR A O 1
ATOM 836 N N . TYR A 1 106 ? 11.502 -6.892 -8.868 1.00 98.44 106 TYR A N 1
ATOM 837 C CA . TYR A 1 106 ? 10.781 -5.627 -8.978 1.00 98.44 106 TYR A CA 1
ATOM 838 C C . TYR A 1 106 ? 11.598 -4.449 -8.427 1.00 98.44 106 TYR A C 1
ATOM 840 O O . TYR A 1 106 ? 12.494 -4.590 -7.588 1.00 98.44 106 TYR A O 1
ATOM 848 N N . ALA A 1 107 ? 11.275 -3.256 -8.921 1.00 97.75 107 ALA A N 1
ATOM 849 C CA . ALA A 1 107 ? 11.807 -1.995 -8.430 1.00 97.75 107 ALA A CA 1
ATOM 850 C C . ALA A 1 107 ? 10.715 -0.921 -8.389 1.00 97.75 107 ALA A C 1
ATOM 852 O O . ALA A 1 107 ? 9.840 -0.872 -9.259 1.00 97.75 107 ALA A O 1
ATOM 853 N N . SER A 1 108 ? 10.823 -0.034 -7.404 1.00 97.56 108 SER A N 1
ATOM 854 C CA . SER A 1 108 ? 9.969 1.140 -7.258 1.00 97.56 108 SER A CA 1
ATOM 855 C C . SER A 1 108 ? 10.539 2.342 -8.010 1.00 97.56 108 SER A C 1
ATOM 857 O O . SER A 1 108 ? 11.754 2.548 -8.053 1.00 97.56 108 SER A O 1
ATOM 859 N N . ARG A 1 109 ? 9.669 3.158 -8.607 1.00 96.56 109 ARG A N 1
ATOM 860 C CA . ARG A 1 109 ? 10.019 4.480 -9.147 1.00 96.56 109 ARG A CA 1
ATOM 861 C C . ARG A 1 109 ? 8.854 5.449 -9.004 1.00 96.56 109 ARG A C 1
ATOM 863 O O . ARG A 1 109 ? 7.699 5.054 -9.149 1.00 96.56 109 ARG A O 1
ATOM 870 N N . TYR A 1 110 ? 9.150 6.719 -8.756 1.00 96.25 110 TYR A N 1
ATOM 871 C CA . TYR A 1 110 ? 8.120 7.754 -8.714 1.00 96.25 110 TYR A CA 1
ATOM 872 C C . TYR A 1 110 ? 7.631 8.085 -10.129 1.00 96.25 110 TYR A C 1
ATOM 874 O O . TYR A 1 110 ? 8.440 8.274 -11.042 1.00 96.25 110 TYR A O 1
ATOM 882 N N . ILE A 1 111 ? 6.312 8.156 -10.322 1.00 95.00 111 ILE A N 1
ATOM 883 C CA . ILE A 1 111 ? 5.701 8.571 -11.590 1.00 95.00 111 ILE A CA 1
ATOM 884 C C . ILE A 1 111 ? 4.848 9.809 -11.345 1.00 95.00 111 ILE A C 1
ATOM 886 O O . ILE A 1 111 ? 3.823 9.741 -10.673 1.00 95.00 111 ILE A O 1
ATOM 890 N N . GLU A 1 112 ? 5.238 10.932 -11.949 1.00 92.06 112 GLU A N 1
ATOM 891 C CA . GLU A 1 112 ? 4.555 12.221 -11.778 1.00 92.06 112 GLU A CA 1
ATOM 892 C C . GLU A 1 112 ? 3.073 12.173 -12.158 1.00 92.06 112 GLU A C 1
ATOM 894 O O . GLU A 1 112 ? 2.246 12.750 -11.465 1.00 92.06 112 GLU A O 1
ATOM 899 N N . GLN A 1 113 ? 2.694 11.460 -13.221 1.00 91.69 113 GLN A N 1
ATOM 900 C CA . GLN A 1 113 ? 1.283 11.357 -13.620 1.00 91.69 113 GLN A CA 1
ATOM 901 C C . GLN A 1 113 ? 0.426 10.628 -12.576 1.00 91.69 113 GLN A C 1
ATOM 903 O O . GLN A 1 113 ? -0.768 10.886 -12.479 1.00 91.69 113 GLN A O 1
ATOM 908 N N . GLU A 1 114 ? 1.037 9.738 -11.793 1.00 91.81 114 GLU A N 1
ATOM 909 C CA . GLU A 1 114 ? 0.365 8.968 -10.742 1.00 91.81 114 GLU A CA 1
ATOM 910 C C . GLU A 1 114 ? 0.504 9.631 -9.360 1.00 91.81 114 GLU A C 1
ATOM 912 O O . GLU A 1 114 ? -0.164 9.209 -8.415 1.00 91.81 114 GLU A O 1
ATOM 917 N N . GLN A 1 115 ? 1.389 10.634 -9.241 1.00 92.19 115 GLN A N 1
ATOM 918 C CA . GLN A 1 115 ? 1.770 11.333 -8.004 1.00 92.19 115 GLN A CA 1
ATOM 919 C C . GLN A 1 115 ? 2.145 10.383 -6.850 1.00 92.19 115 GLN A C 1
ATOM 921 O O . GLN A 1 115 ? 1.892 10.657 -5.676 1.00 92.19 115 GLN A O 1
ATOM 926 N N . GLN A 1 116 ? 2.727 9.228 -7.183 1.00 95.00 116 GLN A N 1
ATOM 927 C CA . GLN A 1 116 ? 3.145 8.217 -6.217 1.00 95.00 116 GLN A CA 1
ATOM 928 C C . GLN A 1 116 ? 4.201 7.271 -6.795 1.00 95.00 116 GLN A C 1
ATOM 930 O O . GLN A 1 116 ? 4.467 7.246 -8.002 1.00 95.00 116 GLN A O 1
ATOM 935 N N . TYR A 1 117 ? 4.785 6.469 -5.907 1.00 96.56 117 TYR A N 1
ATOM 936 C CA . TYR A 1 117 ? 5.661 5.365 -6.271 1.00 96.56 117 TYR A CA 1
ATOM 937 C C . TYR A 1 117 ? 4.886 4.232 -6.947 1.00 96.56 117 TYR A C 1
ATOM 939 O O . TYR A 1 117 ? 3.771 3.885 -6.551 1.00 96.56 117 TYR A O 1
ATOM 947 N N . VAL A 1 118 ? 5.503 3.659 -7.974 1.00 98.06 118 VAL A N 1
ATOM 948 C CA . VAL A 1 118 ? 4.988 2.542 -8.761 1.00 98.06 118 VAL A CA 1
ATOM 949 C C . VAL A 1 118 ? 6.037 1.445 -8.788 1.00 98.06 118 VAL A C 1
ATOM 951 O O . VAL A 1 118 ? 7.199 1.696 -9.113 1.00 98.06 118 VAL A O 1
ATOM 954 N N . TRP A 1 119 ? 5.599 0.229 -8.495 1.00 98.50 119 TRP A N 1
ATOM 955 C CA . TRP A 1 119 ? 6.383 -0.988 -8.592 1.00 98.50 119 TRP A CA 1
ATOM 956 C C . TRP A 1 119 ? 6.132 -1.674 -9.931 1.00 98.50 119 TRP A C 1
ATOM 958 O O . TRP A 1 119 ? 5.000 -1.780 -10.409 1.00 98.50 119 TRP A O 1
ATOM 968 N N . ALA A 1 120 ? 7.219 -2.127 -10.544 1.00 98.44 120 ALA A N 1
ATOM 969 C CA . ALA A 1 120 ? 7.218 -2.876 -11.794 1.00 98.44 120 ALA A CA 1
ATOM 970 C C . ALA A 1 120 ? 8.479 -3.755 -11.872 1.00 98.44 120 ALA A C 1
ATOM 972 O O . ALA A 1 120 ? 9.446 -3.481 -11.148 1.00 98.44 120 ALA A O 1
ATOM 973 N N . PRO A 1 121 ? 8.535 -4.748 -12.781 1.00 98.38 121 PRO A N 1
ATOM 974 C CA . PRO A 1 121 ? 9.764 -5.469 -13.071 1.00 98.38 121 PRO A CA 1
ATOM 975 C C . PRO A 1 121 ? 10.897 -4.490 -13.380 1.00 98.38 121 PRO A C 1
ATOM 977 O O . PRO A 1 121 ? 10.714 -3.532 -14.139 1.00 98.38 121 PRO A O 1
ATOM 980 N N . LYS A 1 122 ? 12.081 -4.725 -12.806 1.00 97.00 122 LYS A N 1
ATOM 981 C CA . LYS A 1 122 ? 13.222 -3.792 -12.819 1.00 97.00 122 LYS A CA 1
ATOM 982 C C . LYS A 1 122 ? 13.552 -3.264 -14.219 1.00 97.00 122 LYS A C 1
ATOM 984 O O . LYS A 1 122 ? 13.789 -2.069 -14.392 1.00 97.00 122 LYS A O 1
ATOM 989 N N . ASN A 1 123 ? 13.488 -4.141 -15.219 1.00 95.69 123 ASN A N 1
ATOM 990 C CA . ASN A 1 123 ? 13.850 -3.844 -16.606 1.00 95.69 123 ASN A CA 1
ATOM 991 C C . ASN A 1 123 ? 12.675 -3.335 -17.462 1.00 95.69 123 ASN A C 1
ATOM 993 O O . ASN A 1 123 ? 12.849 -3.072 -18.652 1.00 95.69 123 ASN A O 1
ATOM 997 N N . MET A 1 124 ? 11.475 -3.182 -16.892 1.00 97.69 124 MET A N 1
ATOM 998 C CA . MET A 1 124 ? 10.326 -2.665 -17.628 1.00 97.69 124 MET A CA 1
ATOM 999 C C . MET A 1 124 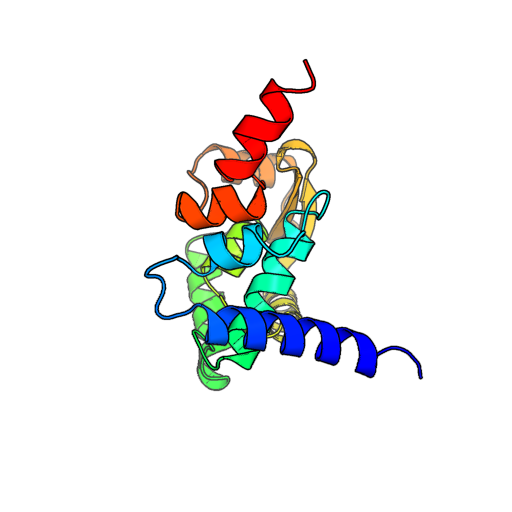? 10.494 -1.168 -17.923 1.00 97.69 124 MET A C 1
ATOM 1001 O O . MET A 1 124 ? 10.819 -0.349 -17.053 1.00 97.69 124 MET A O 1
ATOM 1005 N N . TRP A 1 125 ? 10.251 -0.798 -19.179 1.00 97.12 125 TRP A N 1
ATOM 1006 C CA . TRP A 1 125 ? 10.358 0.583 -19.638 1.00 97.12 125 TRP A CA 1
ATOM 1007 C C . TRP A 1 125 ? 9.231 1.439 -19.064 1.00 97.12 125 TRP A C 1
ATOM 1009 O O . TRP A 1 125 ? 8.073 1.027 -19.043 1.00 97.12 125 TRP A O 1
ATOM 1019 N N . THR A 1 126 ? 9.538 2.681 -18.683 1.00 94.94 126 THR A N 1
ATOM 1020 C CA . THR A 1 126 ? 8.560 3.609 -18.085 1.00 94.94 126 THR A CA 1
ATOM 1021 C C . THR A 1 126 ? 7.326 3.830 -18.970 1.00 94.94 126 THR A C 1
ATOM 1023 O O . THR A 1 126 ? 6.220 3.988 -18.461 1.00 94.94 126 THR A O 1
ATOM 1026 N N . ILE A 1 127 ? 7.475 3.796 -20.298 1.00 95.62 127 ILE A N 1
ATOM 1027 C CA . ILE A 1 127 ? 6.341 3.902 -21.232 1.00 95.62 127 ILE A CA 1
ATOM 1028 C C . ILE A 1 127 ? 5.412 2.685 -21.115 1.00 95.62 127 ILE A C 1
ATOM 1030 O O . ILE A 1 127 ? 4.192 2.853 -21.105 1.00 95.62 127 ILE A O 1
ATOM 1034 N N . ALA A 1 128 ? 5.969 1.477 -20.984 1.00 96.62 128 ALA A N 1
ATOM 1035 C CA . ALA A 1 128 ? 5.197 0.254 -20.778 1.00 96.62 128 ALA A CA 1
ATOM 1036 C C . ALA A 1 128 ? 4.490 0.276 -19.416 1.00 96.62 128 ALA A C 1
ATOM 1038 O O . ALA A 1 128 ? 3.291 0.027 -19.359 1.00 96.62 128 ALA A O 1
ATOM 1039 N N . VAL A 1 129 ? 5.184 0.702 -18.355 1.00 97.00 129 VAL A N 1
ATOM 1040 C CA . VAL A 1 129 ? 4.604 0.918 -17.016 1.00 97.00 129 VAL A CA 1
ATOM 1041 C C . VAL A 1 129 ? 3.387 1.849 -17.088 1.00 97.00 129 VAL A C 1
ATOM 1043 O O . VAL A 1 129 ? 2.286 1.475 -16.688 1.00 97.00 129 VAL A O 1
ATOM 1046 N N . LYS A 1 130 ? 3.537 3.030 -17.704 1.00 96.00 130 LYS A N 1
ATOM 1047 C CA . LYS A 1 130 ? 2.429 3.980 -17.919 1.00 96.00 130 LYS A CA 1
ATOM 1048 C C . LYS A 1 130 ? 1.317 3.405 -18.795 1.00 96.00 130 LYS A C 1
ATOM 1050 O O . LYS A 1 130 ? 0.166 3.812 -18.675 1.00 96.00 130 LYS A O 1
ATOM 1055 N N . LYS A 1 131 ? 1.634 2.519 -19.743 1.00 95.50 131 LYS A N 1
ATOM 1056 C CA . LYS A 1 131 ? 0.621 1.827 -20.547 1.00 95.50 131 LYS A CA 1
ATOM 1057 C C . LYS A 1 131 ? -0.181 0.881 -19.653 1.00 95.50 131 LYS A C 1
ATOM 1059 O O . LYS A 1 131 ? -1.395 1.018 -19.634 1.00 95.50 131 LYS A O 1
ATOM 1064 N N . HIS A 1 132 ? 0.463 0.016 -18.870 1.00 95.44 132 HIS A N 1
ATOM 1065 C CA . HIS A 1 132 ? -0.223 -0.895 -17.946 1.00 95.44 132 HIS A CA 1
ATOM 1066 C C . HIS A 1 132 ? -1.166 -0.159 -16.990 1.00 95.44 132 HIS A C 1
ATOM 1068 O O . HIS A 1 132 ? -2.328 -0.534 -16.872 1.00 95.44 132 HIS A O 1
ATOM 1074 N N . LEU A 1 133 ? -0.697 0.925 -16.368 1.00 95.88 133 LEU A N 1
ATOM 1075 C CA . LEU A 1 133 ? -1.494 1.682 -15.399 1.00 95.88 133 LEU A CA 1
ATOM 1076 C C . LEU A 1 133 ? -2.710 2.396 -16.002 1.00 95.88 133 LEU A C 1
ATOM 1078 O O . LEU A 1 133 ? -3.700 2.578 -15.301 1.00 95.88 133 LEU A O 1
ATOM 1082 N N . ARG A 1 134 ? -2.654 2.785 -17.282 1.00 93.69 134 ARG A N 1
ATOM 1083 C CA . ARG A 1 134 ? -3.763 3.462 -17.981 1.00 93.69 134 ARG A CA 1
ATOM 1084 C C . ARG A 1 134 ? -4.885 2.528 -18.429 1.00 93.69 134 ARG A C 1
ATOM 1086 O O . ARG A 1 134 ? -5.979 3.005 -18.690 1.00 93.69 134 ARG A O 1
ATOM 1093 N N . HIS A 1 135 ? -4.614 1.232 -18.575 1.00 92.44 135 HIS A N 1
ATOM 1094 C CA . HIS A 1 135 ? -5.590 0.265 -19.100 1.00 92.44 135 HIS A CA 1
ATOM 1095 C C . HIS A 1 135 ? -6.368 -0.456 -17.994 1.00 92.44 135 HIS A C 1
ATOM 1097 O O . HIS A 1 135 ? -7.044 -1.444 -18.272 1.00 92.44 135 HIS A O 1
ATOM 1103 N N . ARG A 1 136 ? -6.258 -0.004 -16.742 1.00 92.00 136 ARG A N 1
ATOM 1104 C CA . ARG A 1 136 ? -6.980 -0.595 -15.619 1.00 92.00 136 ARG A CA 1
ATOM 1105 C C . ARG A 1 136 ? -7.347 0.449 -14.583 1.00 92.00 136 ARG A C 1
ATOM 1107 O O . ARG A 1 136 ? -6.586 1.386 -14.342 1.00 92.00 136 ARG A O 1
ATOM 1114 N N . GLU A 1 137 ? -8.472 0.215 -13.927 1.00 91.69 137 GLU A N 1
ATOM 1115 C CA . GLU A 1 137 ? -8.838 0.963 -12.732 1.00 91.69 137 GLU A CA 1
ATOM 1116 C C . GLU A 1 137 ? -7.851 0.661 -11.587 1.00 91.69 137 GLU A C 1
ATOM 1118 O O . GLU A 1 137 ? -7.337 -0.466 -11.487 1.00 91.69 137 GLU A O 1
ATOM 1123 N N . PRO A 1 138 ? -7.544 1.651 -10.731 1.00 93.12 138 PRO A N 1
ATOM 1124 C CA . PRO A 1 138 ? -6.773 1.425 -9.518 1.00 93.12 138 PRO A CA 1
ATOM 1125 C C . PRO A 1 138 ? -7.482 0.454 -8.564 1.00 93.12 138 PRO A C 1
ATOM 1127 O O . PRO A 1 138 ? -8.687 0.551 -8.343 1.00 93.12 138 PRO A O 1
ATOM 1130 N N . LEU A 1 139 ? -6.724 -0.452 -7.947 1.00 94.69 139 LEU A N 1
ATOM 1131 C CA . LEU A 1 139 ? -7.224 -1.325 -6.890 1.00 94.69 139 LEU A CA 1
ATOM 1132 C C . LEU A 1 139 ? -7.430 -0.527 -5.594 1.00 94.69 139 LEU A C 1
ATOM 1134 O O . LEU A 1 139 ? -6.476 -0.015 -5.009 1.00 94.69 139 LEU A O 1
ATOM 1138 N N . GLY A 1 140 ? -8.673 -0.462 -5.129 1.00 93.56 140 GLY A N 1
ATOM 1139 C CA . GLY A 1 140 ? -9.044 0.176 -3.871 1.00 93.56 140 GLY A CA 1
ATOM 1140 C C . GLY A 1 140 ? -10.527 0.523 -3.827 1.00 93.56 140 GLY A C 1
ATOM 1141 O O . GLY A 1 140 ? -11.228 0.416 -4.831 1.00 93.56 140 GLY A O 1
ATOM 1142 N N . ASP A 1 141 ? -11.004 0.955 -2.662 1.00 93.50 141 ASP A N 1
ATOM 1143 C CA . ASP A 1 141 ? -12.345 1.523 -2.517 1.00 93.50 141 ASP A CA 1
ATOM 1144 C C . ASP A 1 141 ? -12.306 3.051 -2.370 1.00 93.50 141 ASP A C 1
ATOM 1146 O O . ASP A 1 141 ? -11.266 3.663 -2.110 1.00 93.50 141 ASP A O 1
ATOM 1150 N N . GLN A 1 142 ? -13.468 3.684 -2.550 1.00 91.12 142 GLN A N 1
ATOM 1151 C CA . GLN A 1 142 ? -13.584 5.140 -2.524 1.00 91.12 142 GLN A CA 1
ATOM 1152 C C . GLN A 1 142 ? -13.141 5.739 -1.181 1.00 91.12 142 GLN A C 1
ATOM 1154 O O . GLN A 1 142 ? -12.472 6.768 -1.171 1.00 91.12 142 GLN A O 1
ATOM 1159 N N . LYS A 1 143 ? -13.459 5.092 -0.050 1.00 90.69 143 LYS A N 1
ATOM 1160 C CA . LYS A 1 143 ? -13.111 5.602 1.287 1.00 90.69 143 LYS A CA 1
ATOM 1161 C C . LYS A 1 143 ? -11.597 5.620 1.482 1.00 90.69 143 LYS A C 1
ATOM 1163 O O . LYS A 1 143 ? -11.055 6.586 2.019 1.00 90.69 143 LYS A O 1
ATOM 1168 N N . TYR A 1 144 ? -10.922 4.577 1.007 1.00 93.25 144 TYR A N 1
ATOM 1169 C CA . TYR A 1 144 ? -9.472 4.481 1.000 1.00 93.25 144 TYR A CA 1
ATOM 1170 C C . TYR A 1 144 ? -8.833 5.587 0.158 1.00 93.25 144 TYR A C 1
ATOM 1172 O O . TYR A 1 144 ? -7.963 6.308 0.652 1.00 93.25 144 TYR A O 1
ATOM 1180 N N . PHE A 1 145 ? -9.296 5.789 -1.077 1.00 92.06 145 PHE A N 1
ATOM 1181 C CA . PHE A 1 145 ? -8.755 6.850 -1.928 1.00 92.06 145 PHE A CA 1
ATOM 1182 C C . PHE A 1 145 ? -9.075 8.254 -1.412 1.00 92.06 145 PHE A C 1
ATOM 1184 O O . PHE A 1 145 ? -8.216 9.132 -1.490 1.00 92.06 145 PHE A O 1
ATOM 1191 N N . ASP A 1 146 ? -10.254 8.475 -0.832 1.00 90.12 146 ASP A N 1
ATOM 1192 C CA . ASP A 1 146 ? -10.599 9.755 -0.213 1.00 90.12 146 ASP A CA 1
ATOM 1193 C C . ASP A 1 146 ? -9.678 10.073 0.963 1.00 90.12 146 ASP A C 1
ATOM 1195 O O . ASP A 1 146 ? -9.235 11.214 1.110 1.00 90.12 146 ASP A O 1
ATOM 1199 N N . TYR A 1 147 ? -9.328 9.067 1.764 1.00 91.38 147 TYR A N 1
ATOM 1200 C CA . TYR A 1 147 ? -8.330 9.209 2.816 1.00 91.38 147 TYR A CA 1
ATOM 1201 C C . TYR A 1 147 ? -6.942 9.529 2.254 1.00 91.38 147 TYR A C 1
ATOM 1203 O O . TYR A 1 147 ? -6.319 10.502 2.687 1.00 91.38 147 TYR A O 1
ATOM 1211 N N . LEU A 1 148 ? -6.458 8.756 1.277 1.00 92.00 148 LEU A N 1
ATOM 1212 C CA . LEU A 1 148 ? -5.131 8.963 0.689 1.00 92.00 148 LEU A CA 1
ATOM 1213 C C . LEU A 1 148 ? -4.987 10.338 0.029 1.00 92.00 148 LEU A C 1
ATOM 1215 O O . LEU A 1 148 ? -3.937 10.965 0.127 1.00 92.00 148 LEU A O 1
ATOM 1219 N N . LEU A 1 149 ? -6.047 10.812 -0.624 1.00 89.62 149 LEU A N 1
ATOM 1220 C CA . LEU A 1 149 ? -6.072 12.073 -1.368 1.00 89.62 149 LEU A CA 1
ATOM 1221 C C . LEU A 1 149 ? -6.624 13.243 -0.543 1.00 89.62 149 LEU A C 1
ATOM 1223 O O . LEU A 1 149 ? -6.823 14.333 -1.076 1.00 89.62 149 LEU A O 1
ATOM 1227 N N . ASN A 1 150 ? -6.876 13.029 0.750 1.00 84.88 150 ASN A N 1
ATOM 1228 C CA . ASN A 1 150 ? -7.398 14.027 1.681 1.00 84.88 150 ASN A CA 1
ATOM 1229 C C . ASN A 1 150 ? -8.750 14.662 1.271 1.00 84.88 150 ASN A C 1
ATOM 1231 O O . ASN A 1 150 ? -9.026 15.815 1.611 1.00 84.88 150 ASN A O 1
ATOM 1235 N N . ARG A 1 151 ? -9.617 13.915 0.577 1.00 80.75 151 ARG A N 1
ATOM 1236 C CA . ARG A 1 151 ? -10.910 14.372 0.021 1.00 80.75 151 ARG A CA 1
ATOM 1237 C C . ARG A 1 151 ? -12.077 14.357 1.017 1.00 80.75 151 ARG A C 1
ATOM 1239 O O . ARG A 1 151 ? -13.232 14.432 0.615 1.00 80.75 151 ARG A O 1
ATOM 1246 N N . SER A 1 152 ? -11.796 14.274 2.317 1.00 65.44 152 SER A N 1
ATOM 1247 C CA . SER A 1 152 ? -12.820 14.254 3.369 1.00 65.44 152 SER A CA 1
ATOM 1248 C C . SER A 1 152 ? -13.847 15.399 3.215 1.00 65.44 152 SER A C 1
ATOM 1250 O O . SER A 1 152 ? -13.438 16.543 2.987 1.00 65.44 152 SER A O 1
ATOM 1252 N N . PRO A 1 153 ? -15.158 15.145 3.424 1.00 58.12 153 PRO A N 1
ATOM 1253 C CA . PRO A 1 153 ? -16.206 16.171 3.448 1.00 58.12 153 PRO A CA 1
ATOM 1254 C C . PRO A 1 153 ? -15.865 17.404 4.294 1.00 58.12 153 PRO A C 1
ATOM 1256 O O . PRO A 1 153 ? -16.170 18.528 3.907 1.00 58.12 153 PRO A O 1
ATOM 1259 N N . SER A 1 154 ? -15.163 17.215 5.415 1.00 57.03 154 SER A N 1
ATOM 1260 C CA . SER A 1 154 ? -14.743 18.304 6.305 1.00 57.03 154 SER A CA 1
ATOM 1261 C C . SER A 1 154 ? -13.733 19.251 5.637 1.00 57.03 154 SER A C 1
ATOM 1263 O O . SER A 1 154 ? -13.731 20.449 5.904 1.00 57.03 154 SER A O 1
ATOM 1265 N N . ASN A 1 155 ? -12.902 18.733 4.728 1.00 52.78 155 ASN A N 1
ATOM 1266 C CA . ASN A 1 155 ? -11.904 19.509 3.988 1.00 52.78 155 ASN A CA 1
ATOM 1267 C C . ASN A 1 155 ? -12.503 20.203 2.758 1.00 52.78 155 ASN A C 1
ATOM 1269 O O . ASN A 1 155 ? -12.025 21.267 2.368 1.00 52.78 155 ASN A O 1
ATOM 1273 N N . LEU A 1 156 ? -13.563 19.641 2.164 1.00 51.56 156 LEU A N 1
ATOM 1274 C CA . LEU A 1 156 ? -14.313 20.295 1.086 1.00 51.56 156 LEU A CA 1
ATOM 1275 C C . LEU A 1 156 ? -14.957 21.602 1.572 1.00 51.56 156 LEU A C 1
ATOM 1277 O O . LEU A 1 156 ? -14.896 22.607 0.870 1.00 51.56 156 LEU A O 1
ATOM 1281 N N . VAL A 1 157 ? -15.484 21.623 2.801 1.00 49.56 157 VAL A N 1
ATOM 1282 C CA . VAL A 1 157 ? -16.050 22.838 3.417 1.00 49.56 157 VAL A CA 1
ATOM 1283 C C . VAL A 1 157 ? -14.975 23.903 3.676 1.00 49.56 157 VAL A C 1
ATOM 1285 O O . VAL A 1 157 ? -15.216 25.087 3.446 1.00 49.56 157 VAL A O 1
ATOM 1288 N N . ASN A 1 158 ? -13.770 23.502 4.093 1.00 49.00 158 ASN A N 1
ATOM 1289 C CA . ASN A 1 158 ? -12.668 24.439 4.336 1.00 49.00 158 ASN A CA 1
ATOM 1290 C C . ASN A 1 158 ? -12.093 25.032 3.039 1.00 49.00 158 ASN A C 1
ATOM 1292 O O . ASN A 1 158 ? -11.805 26.223 3.004 1.00 49.00 158 ASN A O 1
ATOM 1296 N N . ASN A 1 159 ? -12.001 24.247 1.959 1.00 47.12 159 ASN A N 1
ATOM 1297 C CA . ASN A 1 159 ? -11.536 24.725 0.647 1.00 47.12 159 ASN A CA 1
ATOM 1298 C C . ASN A 1 159 ? -12.548 25.629 -0.082 1.00 47.12 159 ASN A C 1
ATOM 1300 O O . ASN A 1 159 ? -12.174 26.349 -1.006 1.00 47.12 159 ASN A O 1
ATOM 1304 N N . LEU A 1 160 ? -13.827 25.587 0.304 1.00 46.97 160 LEU A N 1
ATOM 1305 C CA . LEU A 1 160 ? -14.865 26.490 -0.205 1.00 46.97 160 LEU A CA 1
ATOM 1306 C C . LEU A 1 160 ? -14.923 27.821 0.557 1.00 46.97 160 LEU A C 1
ATOM 1308 O O . LEU A 1 160 ? -15.442 28.792 0.024 1.00 46.97 160 LEU A O 1
ATOM 1312 N N . ARG A 1 161 ? -14.394 27.883 1.786 1.00 45.00 161 ARG A N 1
ATOM 1313 C CA . ARG A 1 161 ? -14.333 29.116 2.595 1.00 45.00 161 ARG A CA 1
ATOM 1314 C C . ARG A 1 161 ? -13.105 29.982 2.317 1.00 45.00 161 ARG A C 1
ATOM 1316 O O . ARG A 1 161 ? -13.059 31.118 2.771 1.00 45.00 161 ARG A O 1
ATOM 1323 N N . THR A 1 162 ? -12.114 29.446 1.613 1.00 46.22 162 THR A N 1
ATOM 1324 C CA . THR A 1 162 ? -10.862 30.133 1.264 1.00 46.22 162 THR A CA 1
ATOM 1325 C C . THR A 1 162 ? -10.808 30.597 -0.196 1.00 46.22 162 THR A C 1
ATOM 1327 O O . THR A 1 162 ? -9.738 30.989 -0.660 1.00 46.22 162 THR A O 1
ATOM 1330 N N . LYS A 1 163 ? -11.938 30.566 -0.916 1.00 39.19 163 LYS A N 1
ATOM 1331 C CA . LYS A 1 163 ? -12.094 31.152 -2.253 1.00 39.19 163 LYS A CA 1
ATOM 1332 C C . LYS A 1 163 ? -12.933 32.418 -2.217 1.00 39.19 163 LYS A C 1
ATOM 1334 O O . LYS A 1 163 ? -13.936 32.422 -1.472 1.00 39.19 163 LYS A O 1
#

Organism: NCBI:txid137584

Secondary structure (DSSP, 8-state):
---SHHHHHHHHHHHHHHHHHGGGT--HHHHHHHTT-TT--HHHHHHHHHHHHHHTT-SPPPHHHHHHHHHHHHHH-SSEEHHHHHHHSSSS-HHHHHHHHHHTTEEEEEEGGGTEEEEEETT--HHHHHHHHHTSPPSS-HHHHHHHTT--HHHHHHHHH--

Sequence (163 aa):
MGNLNNHDDVTGTLAAFVIGRQNEGLSLERILSESGMAGISIYSRGETRARVLYHLGVGITPTELLEPALEDFVSLYPVFRWSELRYRFKSDPEQEIEAILHRLTYASRYIEQEQQYVWAPKNMWTIAVKKHLRHREPLGDQKYFDYLLNRSPSNLVNNLRTK

Radius of gyration: 16.89 Å; chains: 1; bounding box: 41×49×43 Å

pLDDT: mean 87.22, std 15.81, range [35.97, 98.5]